Protein AF-A0A178IHH2-F1 (afdb_monomer)

Nearest PDB structures (foldseek):
  4roc-assembly1_A  TM=3.356E-01  e=4.004E+00  Homo sapiens

Foldseek 3Di:
DDDDDDDDDDDDDDDDDDPPDDPCPPDPVVPDDDDVVVVVVVVVVVLVVLLQCQLVPDPDPLSSVLSVLLVCCVPPCVVVVVDDLCNSCVVSVHDPVVSVVSNVVVCVSSVVDD

Sequence (114 aa):
MKTTSKNTTKENAQPVAKNKNAGHETDAFFAEPVDPVREGREQGLEVIRHLLIWMADAPTLEKRGLRATLALHCIRPDLIHGATLEQIGDHAGYTRQSIHKLARDFRDSMGLVQ

Solvent-accessible surface area (backbone atoms only — not comparable to full-atom values): 7304 Å² total; per-residue (Å²): 136,84,90,82,89,89,82,89,81,82,88,79,90,85,78,85,76,85,76,89,80,75,84,77,80,77,54,79,88,75,49,78,79,76,57,66,69,58,52,52,48,52,54,50,50,53,51,53,49,53,51,52,50,62,25,59,73,37,96,43,71,68,50,21,49,50,42,48,55,51,51,39,44,74,76,46,28,72,83,60,78,58,57,46,68,57,62,54,16,58,76,72,75,38,52,64,69,57,39,54,48,51,53,47,55,50,29,61,76,69,67,64,75,127

Mean predicted aligned error: 13.91 Å

Structure (mmCIF, N/CA/C/O backbone):
data_AF-A0A178IHH2-F1
#
_entry.id   AF-A0A178IHH2-F1
#
loop_
_atom_site.group_PDB
_atom_site.id
_atom_site.type_symbol
_atom_site.label_atom_id
_atom_site.label_alt_id
_atom_site.label_comp_id
_atom_site.label_asym_id
_atom_site.label_entity_id
_atom_site.label_seq_id
_atom_site.pdbx_PDB_ins_code
_atom_site.Cartn_x
_atom_site.Cartn_y
_atom_site.Cartn_z
_atom_site.occupancy
_atom_site.B_iso_or_equiv
_atom_site.auth_seq_id
_atom_site.auth_comp_id
_atom_site.auth_asym_id
_atom_site.auth_atom_id
_atom_site.pdbx_PDB_model_num
ATOM 1 N N . MET A 1 1 ? 73.138 7.193 -59.058 1.00 37.47 1 MET A N 1
ATOM 2 C CA . MET A 1 1 ? 74.031 8.338 -58.765 1.00 37.47 1 MET A CA 1
ATOM 3 C C . MET A 1 1 ? 73.203 9.617 -58.787 1.00 37.47 1 MET A C 1
ATOM 5 O O . MET A 1 1 ? 72.489 9.801 -59.760 1.00 37.47 1 MET A O 1
ATOM 9 N N . LYS A 1 2 ? 73.370 10.460 -57.751 1.00 35.28 2 LYS A N 1
ATOM 10 C CA . LYS A 1 2 ? 72.873 11.846 -57.563 1.00 35.28 2 LYS A CA 1
ATOM 11 C C . LYS A 1 2 ? 71.384 11.994 -57.153 1.00 35.28 2 LYS A C 1
ATOM 13 O O . LYS A 1 2 ? 70.513 11.709 -57.957 1.00 35.28 2 LYS A O 1
ATOM 18 N N . THR A 1 3 ? 71.056 12.171 -55.855 1.00 33.56 3 THR A N 1
ATOM 19 C CA . THR A 1 3 ? 71.087 13.411 -55.000 1.00 33.56 3 THR A CA 1
ATOM 20 C C . THR A 1 3 ? 69.950 14.381 -55.364 1.00 33.56 3 THR A C 1
ATOM 22 O O . THR A 1 3 ? 69.769 14.615 -56.544 1.00 33.56 3 THR A O 1
ATOM 25 N N . THR A 1 4 ? 69.176 15.047 -54.499 1.00 34.09 4 THR A N 1
ATOM 26 C CA . THR A 1 4 ? 69.210 15.305 -53.051 1.00 34.09 4 THR A CA 1
ATOM 27 C C . THR A 1 4 ? 67.859 15.913 -52.630 1.00 34.09 4 THR A C 1
ATOM 29 O O . THR A 1 4 ? 67.166 16.543 -53.420 1.00 34.09 4 THR A O 1
ATOM 32 N N . SER A 1 5 ? 67.532 15.697 -51.360 1.00 41.41 5 SER A N 1
ATOM 33 C CA . SER A 1 5 ? 66.410 16.203 -50.564 1.00 41.41 5 SER A CA 1
ATOM 34 C C . SER A 1 5 ? 66.351 17.739 -50.405 1.00 41.41 5 SER A C 1
ATOM 36 O O . SER A 1 5 ? 67.407 18.370 -50.366 1.00 41.41 5 SER A O 1
ATOM 38 N N . LYS A 1 6 ? 65.135 18.283 -50.181 1.00 42.06 6 LYS A N 1
ATOM 39 C CA . LYS A 1 6 ? 64.737 19.364 -49.229 1.00 42.06 6 LYS A CA 1
ATOM 40 C C . LYS A 1 6 ? 63.776 20.414 -49.815 1.00 42.06 6 LYS A C 1
ATOM 42 O O . LYS A 1 6 ? 64.126 21.133 -50.740 1.00 42.06 6 LYS A O 1
ATOM 47 N N . ASN A 1 7 ? 62.620 20.564 -49.164 1.00 33.25 7 ASN A N 1
ATOM 48 C CA . ASN A 1 7 ? 62.035 21.858 -48.769 1.00 33.25 7 ASN A CA 1
ATOM 49 C C . ASN A 1 7 ? 60.871 21.574 -47.796 1.00 33.25 7 ASN A C 1
ATOM 51 O O . ASN A 1 7 ? 59.843 21.053 -48.204 1.00 33.25 7 ASN A O 1
ATOM 55 N N . THR A 1 8 ? 61.089 21.574 -46.476 1.00 36.41 8 THR A N 1
ATOM 56 C CA . THR A 1 8 ? 60.841 2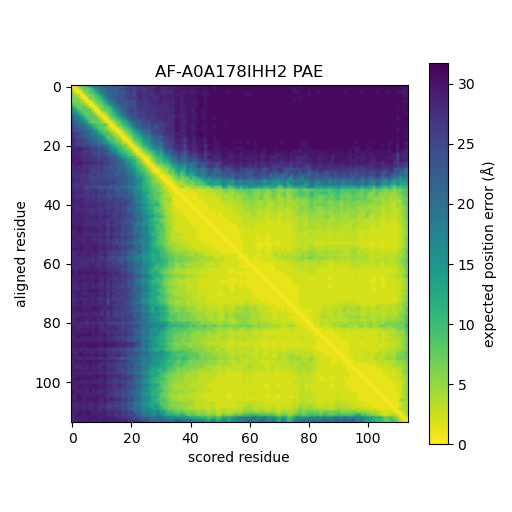2.693 -45.536 1.00 36.41 8 THR A CA 1
ATOM 57 C C . THR A 1 8 ? 59.504 23.412 -45.728 1.00 36.41 8 THR A C 1
ATOM 59 O O . THR A 1 8 ? 59.456 24.460 -46.368 1.00 36.41 8 THR A O 1
ATOM 62 N N . THR A 1 9 ? 58.456 22.915 -45.067 1.00 35.28 9 THR A N 1
ATOM 63 C CA . THR A 1 9 ? 57.281 23.725 -44.721 1.00 35.28 9 THR A CA 1
ATOM 64 C C . THR A 1 9 ? 57.453 24.208 -43.288 1.00 35.28 9 THR A C 1
ATOM 66 O O . THR A 1 9 ? 57.500 23.413 -42.352 1.00 35.28 9 THR A O 1
ATOM 69 N N . LYS A 1 10 ? 57.626 25.523 -43.149 1.00 38.03 10 LYS A N 1
ATOM 70 C CA . LYS A 1 10 ? 57.678 26.226 -41.871 1.00 38.03 10 LYS A CA 1
ATOM 71 C C . LYS A 1 10 ? 56.273 26.310 -41.283 1.00 38.03 10 LYS A C 1
ATOM 73 O O . LYS A 1 10 ? 55.363 26.852 -41.902 1.00 38.03 10 LYS A O 1
ATOM 78 N N . GLU A 1 11 ? 56.158 25.785 -40.078 1.00 41.12 11 GLU A N 1
ATOM 79 C CA . GLU A 1 11 ? 55.142 26.094 -39.083 1.00 41.12 11 GLU A CA 1
ATOM 80 C C . GLU A 1 11 ? 55.205 27.588 -38.724 1.00 41.12 11 GLU A C 1
ATOM 82 O O . GLU A 1 11 ? 56.278 28.102 -38.402 1.00 41.12 11 GLU A O 1
ATOM 87 N N . ASN A 1 12 ? 54.072 28.294 -38.792 1.00 38.41 12 ASN A N 1
ATOM 88 C CA . ASN A 1 12 ? 53.850 29.481 -37.969 1.00 38.41 12 ASN A CA 1
ATOM 89 C C . ASN A 1 12 ? 52.344 29.702 -37.739 1.00 38.41 12 ASN A C 1
ATOM 91 O O . ASN A 1 12 ? 51.584 29.929 -38.681 1.00 38.41 12 ASN A O 1
ATOM 95 N N . ALA A 1 13 ? 51.934 29.600 -36.475 1.00 39.16 13 ALA A N 1
ATOM 96 C CA . ALA A 1 13 ? 50.602 29.912 -35.955 1.00 39.16 13 ALA A CA 1
ATOM 97 C C . ALA A 1 13 ? 50.418 31.446 -35.867 1.00 39.16 13 ALA A C 1
ATOM 99 O O . ALA A 1 13 ? 51.393 32.163 -35.668 1.00 39.16 13 ALA A O 1
ATOM 100 N N . GLN A 1 14 ? 49.243 32.044 -36.086 1.00 46.59 14 GLN A N 1
ATOM 101 C CA . GLN A 1 14 ? 48.067 32.190 -35.197 1.00 46.59 14 GLN A CA 1
ATOM 102 C C . GLN A 1 14 ? 47.111 33.226 -35.865 1.00 46.59 14 GLN A C 1
ATOM 104 O O . GLN A 1 14 ? 47.543 33.911 -36.791 1.00 46.59 14 GLN A O 1
ATOM 109 N N . PRO A 1 15 ? 45.915 33.551 -35.330 1.00 43.59 15 PRO A N 1
ATOM 110 C CA . PRO A 1 15 ? 44.865 32.722 -34.743 1.00 43.59 15 PRO A CA 1
ATOM 111 C C . PRO A 1 15 ? 43.515 33.017 -35.443 1.00 43.59 15 PRO A C 1
ATOM 113 O O . PRO A 1 15 ? 43.093 34.169 -35.544 1.00 43.59 15 PRO A O 1
ATOM 116 N N . VAL A 1 16 ? 42.775 32.000 -35.891 1.00 45.72 16 VAL A N 1
ATOM 117 C CA . VAL A 1 16 ? 41.383 32.233 -36.311 1.00 45.72 16 VAL A CA 1
ATOM 118 C C . VAL A 1 16 ? 40.534 32.360 -35.051 1.00 45.72 16 VAL A C 1
ATOM 120 O O . VAL A 1 16 ? 40.569 31.505 -34.167 1.00 45.72 16 VAL A O 1
ATOM 123 N N . ALA A 1 17 ? 39.856 33.500 -34.950 1.00 44.22 17 ALA A N 1
ATOM 124 C CA . ALA A 1 17 ? 39.087 33.959 -33.809 1.00 44.22 17 ALA A CA 1
ATOM 125 C C . ALA A 1 17 ? 38.263 32.845 -33.140 1.00 44.22 17 ALA A C 1
ATOM 127 O O . ALA A 1 17 ? 37.506 32.130 -33.794 1.00 44.22 17 ALA A O 1
ATOM 128 N N . LYS A 1 18 ? 38.360 32.759 -31.805 1.00 47.25 18 LYS A N 1
ATOM 129 C CA . LYS A 1 18 ? 37.380 32.058 -30.966 1.00 47.25 18 LYS A CA 1
ATOM 130 C C . LYS A 1 18 ? 36.018 32.715 -31.181 1.00 47.25 18 LYS A C 1
ATOM 132 O O . LYS A 1 18 ? 35.685 33.681 -30.494 1.00 47.25 18 LYS A O 1
ATOM 137 N N . ASN A 1 19 ? 35.234 32.185 -32.114 1.00 43.12 19 ASN A N 1
ATOM 138 C CA . ASN A 1 19 ? 33.813 32.468 -32.155 1.00 43.12 19 ASN A CA 1
ATOM 139 C C . ASN A 1 19 ? 33.174 31.730 -30.975 1.00 43.12 19 ASN A C 1
ATOM 141 O O . ASN A 1 19 ? 32.942 30.522 -31.008 1.00 43.12 19 ASN A O 1
ATOM 145 N N . LYS A 1 20 ? 32.994 32.462 -29.875 1.00 51.78 20 LYS A N 1
ATOM 146 C CA . LYS A 1 20 ? 32.154 32.054 -28.754 1.00 51.78 20 LYS A CA 1
ATOM 147 C C . LYS A 1 20 ? 30.729 32.065 -29.293 1.00 51.78 20 LYS A C 1
ATOM 149 O O . LYS A 1 20 ? 30.183 33.153 -29.411 1.00 51.78 20 LYS A O 1
ATOM 154 N N . ASN A 1 21 ? 30.225 30.908 -29.722 1.00 52.09 21 ASN A N 1
ATOM 155 C CA . ASN A 1 21 ? 28.810 30.522 -29.832 1.00 52.09 21 ASN A CA 1
ATOM 156 C C . ASN A 1 21 ? 28.677 29.385 -30.854 1.00 52.09 21 ASN A C 1
ATOM 158 O O . ASN A 1 21 ? 28.381 29.603 -32.024 1.00 52.09 21 ASN A O 1
ATOM 162 N N . ALA A 1 22 ? 28.887 28.158 -30.395 1.00 46.88 22 ALA A N 1
ATOM 163 C CA . ALA A 1 22 ? 28.306 26.979 -31.017 1.00 46.88 22 ALA A CA 1
ATOM 164 C C . ALA A 1 22 ? 27.940 26.052 -29.861 1.00 46.88 22 ALA A C 1
ATOM 166 O O . ALA A 1 22 ? 28.795 25.360 -29.311 1.00 46.88 22 ALA A O 1
ATOM 167 N N . GLY A 1 23 ? 26.693 26.168 -29.402 1.00 49.34 23 GLY A N 1
ATOM 168 C CA . GLY A 1 23 ? 26.127 25.253 -28.425 1.00 49.34 23 GLY A CA 1
ATOM 169 C C . GLY A 1 23 ? 26.192 23.847 -28.999 1.00 49.34 23 GLY A C 1
ATOM 170 O O . GLY A 1 23 ? 25.479 23.531 -29.946 1.00 49.34 23 GLY A O 1
ATOM 171 N N . HIS A 1 24 ? 27.076 23.019 -28.454 1.00 49.38 24 HIS A N 1
ATOM 172 C CA . HIS A 1 24 ? 27.090 21.593 -28.735 1.00 49.38 24 HIS A CA 1
ATOM 173 C C . HIS A 1 24 ? 26.037 20.940 -27.827 1.00 49.38 24 HIS A C 1
ATOM 175 O O . HIS A 1 24 ? 26.356 20.200 -26.906 1.00 49.38 24 HIS A O 1
ATOM 181 N N . GLU A 1 25 ? 24.761 21.263 -28.068 1.00 60.00 25 GLU A N 1
ATOM 182 C CA . GLU A 1 25 ? 23.608 20.476 -27.590 1.00 60.00 25 GLU A CA 1
ATOM 183 C C . GLU A 1 25 ? 23.423 19.194 -28.428 1.00 60.00 25 GLU A C 1
ATOM 185 O O . GLU A 1 25 ? 22.403 18.515 -28.376 1.00 60.00 25 GLU A O 1
ATOM 190 N N . THR A 1 26 ? 24.424 18.836 -29.226 1.00 60.69 26 THR A N 1
ATOM 191 C CA . THR A 1 26 ? 24.508 17.579 -29.954 1.00 60.69 26 THR A CA 1
ATOM 192 C C . THR A 1 26 ? 25.299 16.583 -29.122 1.00 60.69 26 THR A C 1
ATOM 194 O O . THR A 1 26 ? 26.517 16.526 -29.243 1.00 60.69 26 THR A O 1
ATOM 197 N N . ASP A 1 27 ? 24.616 15.830 -28.261 1.00 57.97 27 ASP A N 1
ATOM 198 C CA . ASP A 1 27 ? 24.987 14.415 -28.066 1.00 57.97 27 ASP A CA 1
ATOM 199 C C . ASP A 1 27 ? 23.954 13.563 -27.319 1.00 57.97 27 ASP A C 1
ATOM 201 O O . ASP A 1 27 ? 24.123 12.355 -27.205 1.00 57.97 27 ASP A O 1
ATOM 205 N N . ALA A 1 28 ? 22.833 14.131 -26.861 1.00 62.56 28 ALA A N 1
ATOM 206 C CA . ALA A 1 28 ? 21.773 13.310 -26.267 1.00 62.56 28 ALA A CA 1
ATOM 207 C C . ALA A 1 28 ? 21.080 12.394 -27.301 1.00 62.56 28 ALA A C 1
ATOM 209 O O . ALA A 1 28 ? 20.558 11.345 -26.940 1.00 62.56 28 ALA A O 1
ATOM 210 N N . PHE A 1 29 ? 21.089 12.770 -28.587 1.00 64.44 29 PHE A N 1
ATOM 211 C CA . PHE A 1 29 ? 20.432 12.013 -29.661 1.00 64.44 29 PHE A CA 1
ATOM 212 C C . PHE A 1 29 ? 21.225 10.775 -30.121 1.00 64.44 29 PHE A C 1
ATOM 214 O O . PHE A 1 29 ? 20.623 9.799 -30.556 1.00 64.44 29 PHE A O 1
ATOM 221 N N . PHE A 1 30 ? 22.559 10.802 -30.014 1.00 74.62 30 PHE A N 1
ATOM 222 C CA . PHE A 1 30 ? 23.447 9.674 -30.339 1.00 74.62 30 PHE A CA 1
ATOM 223 C C . PHE A 1 30 ? 23.961 8.952 -29.088 1.00 74.62 30 PHE A C 1
ATOM 225 O O . PHE A 1 30 ? 24.898 8.158 -29.175 1.00 74.62 30 PHE A O 1
ATOM 232 N N . ALA A 1 31 ? 23.357 9.221 -27.927 1.00 74.88 31 ALA A N 1
ATOM 233 C CA . ALA A 1 31 ? 23.675 8.509 -26.703 1.00 74.88 31 ALA A CA 1
ATOM 234 C C . ALA A 1 31 ? 23.439 7.005 -26.898 1.00 74.88 31 ALA A C 1
ATOM 236 O O . ALA A 1 31 ? 22.450 6.585 -27.504 1.00 74.88 31 ALA A O 1
ATOM 237 N N . GLU A 1 32 ? 24.368 6.201 -26.384 1.00 77.44 32 GLU A N 1
ATOM 238 C CA . GLU A 1 32 ? 24.260 4.745 -26.385 1.00 77.44 32 GLU A CA 1
ATOM 239 C C . GLU A 1 32 ? 22.899 4.337 -25.791 1.00 77.44 32 GLU A C 1
ATOM 241 O O . GLU A 1 32 ? 22.552 4.821 -24.704 1.00 77.44 32 GLU A O 1
ATOM 246 N N . PRO A 1 33 ? 22.099 3.501 -26.484 1.00 77.06 33 PRO A N 1
ATOM 247 C CA . PRO A 1 33 ? 20.789 3.110 -25.989 1.00 77.06 33 PRO A CA 1
ATOM 248 C C . PRO A 1 33 ? 20.921 2.497 -24.595 1.00 77.06 33 PRO A C 1
ATOM 250 O O . PRO A 1 33 ? 21.756 1.623 -24.350 1.00 77.06 33 PRO A O 1
ATOM 253 N N . VAL A 1 34 ? 20.093 2.980 -23.669 1.00 78.75 34 VAL A N 1
ATOM 254 C CA . VAL A 1 34 ? 20.041 2.449 -22.308 1.00 78.75 34 VAL A CA 1
ATOM 255 C C . VAL A 1 34 ? 19.682 0.967 -22.388 1.00 78.75 34 VAL A C 1
ATOM 257 O O . VAL A 1 34 ? 18.743 0.592 -23.087 1.00 78.75 34 VAL A O 1
ATOM 260 N N . ASP A 1 35 ? 20.438 0.121 -21.683 1.00 87.56 35 ASP A N 1
ATOM 261 C CA . ASP A 1 35 ? 20.109 -1.298 -21.556 1.00 87.56 35 ASP A CA 1
ATOM 262 C C . ASP A 1 35 ? 18.708 -1.436 -20.926 1.00 87.56 35 ASP A C 1
ATOM 264 O O . ASP A 1 35 ? 18.543 -1.100 -19.745 1.00 87.56 35 ASP A O 1
ATOM 268 N N . PRO A 1 36 ? 17.707 -1.949 -21.668 1.00 89.56 36 PRO A N 1
ATOM 269 C CA . PRO A 1 36 ? 16.330 -2.028 -21.187 1.00 89.56 36 PRO A CA 1
ATOM 270 C C . PRO A 1 36 ? 16.195 -2.947 -19.967 1.00 89.56 36 PRO A C 1
ATOM 272 O O . PRO A 1 36 ? 15.298 -2.767 -19.145 1.00 89.56 36 PRO A O 1
ATOM 275 N N . VAL A 1 37 ? 17.091 -3.928 -19.806 1.00 91.38 37 VAL A N 1
ATOM 276 C CA . VAL A 1 37 ? 17.091 -4.810 -18.633 1.00 91.38 37 VAL A CA 1
ATOM 277 C C . VAL A 1 37 ? 17.566 -4.053 -17.400 1.00 91.38 37 VAL A C 1
ATOM 279 O O . VAL A 1 37 ? 16.999 -4.222 -16.317 1.00 91.38 37 VAL A O 1
ATOM 282 N N . ARG A 1 38 ? 18.601 -3.222 -17.545 1.00 91.38 38 ARG A N 1
ATOM 283 C CA . ARG A 1 38 ? 19.099 -2.375 -16.459 1.00 91.38 38 ARG A CA 1
ATOM 284 C C . ARG A 1 38 ? 18.048 -1.351 -16.046 1.00 91.38 38 ARG A C 1
ATOM 286 O O . ARG A 1 38 ? 17.743 -1.266 -14.860 1.00 91.38 38 ARG A O 1
ATOM 293 N N . GLU A 1 39 ? 17.443 -0.665 -17.011 1.00 90.88 39 GLU A N 1
ATOM 294 C CA . GLU A 1 39 ? 16.371 0.300 -16.754 1.00 90.88 39 GLU A CA 1
ATOM 295 C C . GLU A 1 39 ? 15.176 -0.356 -16.048 1.00 90.88 39 GLU A C 1
ATOM 297 O O . GLU A 1 39 ? 14.716 0.130 -15.016 1.00 90.88 39 GLU A O 1
ATOM 302 N N . GLY A 1 40 ? 14.724 -1.519 -16.530 1.00 92.19 40 GLY A N 1
ATOM 303 C CA . GLY A 1 40 ? 13.625 -2.249 -15.897 1.00 92.19 40 GLY A CA 1
ATOM 304 C C . GLY A 1 40 ? 13.936 -2.6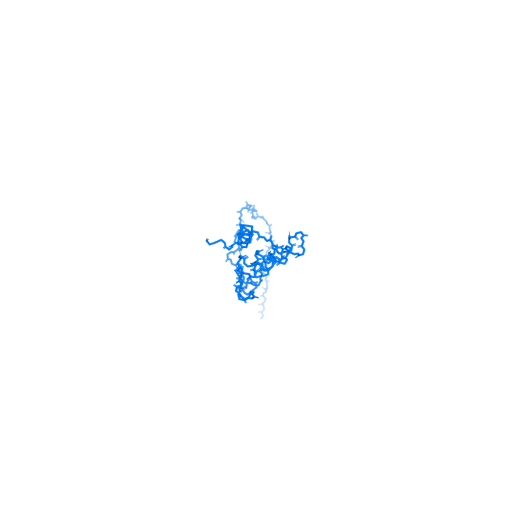74 -14.456 1.00 92.19 40 GLY A C 1
ATOM 305 O O . GLY A 1 40 ? 13.056 -2.643 -13.594 1.00 92.19 40 GLY A O 1
ATOM 306 N N . ARG A 1 41 ? 15.191 -3.035 -14.154 1.00 93.81 41 ARG A N 1
ATOM 307 C CA . ARG A 1 41 ? 15.625 -3.345 -12.779 1.00 93.81 41 ARG A CA 1
ATOM 308 C C . ARG A 1 41 ? 15.620 -2.111 -11.889 1.00 93.81 41 ARG A C 1
ATOM 310 O O . ARG A 1 41 ? 15.157 -2.204 -10.758 1.00 93.81 41 ARG A O 1
ATOM 317 N N . GLU A 1 42 ? 16.126 -0.987 -12.380 1.00 94.06 42 GLU A N 1
ATOM 318 C CA . GLU A 1 42 ? 16.152 0.275 -11.637 1.00 94.06 42 GLU A CA 1
ATOM 319 C C . GLU A 1 42 ? 14.730 0.750 -11.323 1.00 94.06 42 GLU A C 1
ATOM 321 O O . GLU A 1 42 ? 14.414 1.019 -10.165 1.00 94.06 42 GLU A O 1
ATOM 326 N N . GLN A 1 43 ? 13.836 0.724 -12.312 1.00 91.81 43 GLN A N 1
ATOM 327 C CA . GLN A 1 43 ? 12.418 1.029 -12.117 1.00 91.81 43 GLN A CA 1
ATOM 328 C C . GLN A 1 43 ? 11.763 0.075 -11.109 1.00 91.81 43 GLN A C 1
ATOM 330 O O . GLN A 1 43 ? 11.063 0.514 -10.196 1.00 91.81 43 GLN A O 1
ATOM 335 N N . GLY A 1 44 ? 12.023 -1.232 -11.222 1.00 93.25 44 GLY A N 1
ATOM 336 C CA . GLY A 1 44 ? 11.510 -2.223 -10.277 1.00 93.25 44 GLY A CA 1
ATOM 337 C C . GLY A 1 44 ? 11.992 -1.986 -8.842 1.00 93.25 44 GLY A C 1
ATOM 338 O O . GLY A 1 44 ? 11.203 -2.080 -7.900 1.00 93.25 44 GLY A O 1
ATOM 339 N N . LEU A 1 45 ? 13.268 -1.636 -8.663 1.00 95.56 45 LEU A N 1
ATOM 340 C CA . LEU A 1 45 ? 13.834 -1.302 -7.356 1.00 95.56 45 LEU A CA 1
ATOM 341 C C . LEU A 1 45 ? 13.211 -0.035 -6.770 1.00 95.56 45 LEU A C 1
ATOM 343 O O . LEU A 1 45 ? 12.908 -0.020 -5.578 1.00 95.56 45 LEU A O 1
ATOM 347 N N . GLU A 1 46 ? 12.971 0.993 -7.583 1.00 94.00 46 GLU A N 1
ATOM 348 C CA . GLU A 1 46 ? 12.313 2.222 -7.132 1.00 94.00 46 GLU A CA 1
ATOM 349 C C . GLU A 1 46 ? 10.869 1.970 -6.674 1.00 94.00 46 GLU A C 1
ATOM 351 O O . GLU A 1 46 ? 10.463 2.473 -5.624 1.00 94.00 46 GLU A O 1
ATOM 356 N N . VAL A 1 47 ? 10.117 1.112 -7.374 1.00 92.38 47 VAL A N 1
ATOM 357 C CA . VAL A 1 47 ? 8.768 0.698 -6.945 1.00 92.38 47 VAL A CA 1
ATOM 358 C C . VAL A 1 47 ? 8.818 -0.057 -5.616 1.00 92.38 47 VAL A C 1
ATOM 360 O O . VAL A 1 47 ? 8.067 0.261 -4.692 1.00 92.38 47 VAL A O 1
ATOM 363 N N . ILE A 1 48 ? 9.726 -1.030 -5.478 1.00 94.50 48 ILE A N 1
ATOM 364 C CA . ILE A 1 48 ? 9.892 -1.790 -4.229 1.00 94.50 48 ILE A CA 1
ATOM 365 C C . ILE A 1 48 ? 10.287 -0.852 -3.083 1.00 94.50 48 ILE A C 1
ATOM 367 O O . ILE A 1 48 ? 9.758 -0.965 -1.977 1.00 94.50 48 ILE A O 1
ATOM 371 N N . ARG A 1 49 ? 11.186 0.101 -3.335 1.00 95.69 49 ARG A N 1
ATOM 372 C CA . ARG A 1 49 ? 11.621 1.089 -2.349 1.00 95.69 49 ARG A CA 1
ATOM 373 C C . ARG A 1 49 ? 10.459 1.958 -1.877 1.00 95.69 49 ARG A C 1
ATOM 375 O O . ARG A 1 49 ? 10.266 2.081 -0.668 1.00 95.69 49 ARG A O 1
ATOM 382 N N . HIS A 1 50 ? 9.674 2.514 -2.798 1.00 94.75 50 HIS A N 1
ATOM 383 C CA . HIS A 1 50 ? 8.485 3.300 -2.460 1.00 94.75 50 HIS A CA 1
ATOM 384 C C . HIS A 1 50 ? 7.482 2.486 -1.641 1.00 94.75 50 HIS A C 1
ATOM 386 O O . HIS A 1 50 ? 6.986 2.966 -0.620 1.00 94.75 50 HIS A O 1
ATOM 392 N N . LEU A 1 51 ? 7.241 1.234 -2.038 1.00 94.94 51 LEU A N 1
ATOM 393 C CA . LEU A 1 51 ? 6.363 0.316 -1.321 1.00 94.94 51 LEU A CA 1
ATOM 394 C C . LEU A 1 51 ? 6.833 0.084 0.122 1.00 94.94 51 LEU A C 1
ATOM 396 O O . LEU A 1 51 ? 6.046 0.221 1.061 1.00 94.94 51 LEU A O 1
ATOM 400 N N . LEU A 1 52 ? 8.118 -0.224 0.315 1.00 95.38 52 LEU A N 1
ATOM 401 C CA . LEU A 1 52 ? 8.705 -0.449 1.638 1.00 95.38 52 LEU A CA 1
ATOM 402 C C . LEU A 1 52 ? 8.630 0.802 2.520 1.00 95.38 52 LEU A C 1
ATOM 404 O O . LEU A 1 52 ? 8.263 0.695 3.690 1.00 95.38 52 LEU A O 1
ATOM 408 N N . ILE A 1 53 ? 8.930 1.978 1.962 1.00 96.06 53 ILE A N 1
ATOM 409 C CA . ILE A 1 53 ? 8.837 3.255 2.682 1.00 96.06 53 ILE A CA 1
ATOM 410 C C . ILE A 1 53 ? 7.395 3.506 3.127 1.00 96.06 53 ILE A C 1
ATOM 412 O O . ILE A 1 53 ? 7.156 3.769 4.305 1.00 96.06 53 ILE A O 1
ATOM 416 N N . TRP A 1 54 ? 6.425 3.360 2.222 1.00 95.56 54 TRP A N 1
ATOM 417 C CA . TRP A 1 54 ? 5.017 3.597 2.533 1.00 95.56 54 TRP A CA 1
ATOM 418 C C . TRP A 1 54 ? 4.502 2.663 3.638 1.00 95.56 54 TRP A C 1
ATOM 420 O O . TRP A 1 54 ? 3.803 3.106 4.553 1.00 95.56 54 TRP A O 1
ATOM 430 N N . MET A 1 55 ? 4.885 1.383 3.609 1.00 95.38 55 MET A N 1
ATOM 431 C CA . MET A 1 55 ? 4.527 0.431 4.666 1.00 95.38 55 MET A CA 1
ATOM 432 C C . MET A 1 55 ? 5.178 0.779 6.010 1.00 95.38 55 MET A C 1
ATOM 434 O O . MET A 1 55 ? 4.529 0.650 7.049 1.00 95.38 55 MET A O 1
ATOM 438 N N . ALA A 1 56 ? 6.438 1.222 6.002 1.00 95.50 56 ALA A N 1
ATOM 439 C CA . ALA A 1 56 ? 7.210 1.513 7.210 1.00 95.50 56 ALA A CA 1
ATOM 440 C C . ALA A 1 56 ? 6.813 2.828 7.901 1.00 95.50 56 ALA A C 1
ATOM 442 O O . ALA A 1 56 ? 6.949 2.935 9.118 1.00 95.50 56 ALA A O 1
ATOM 443 N N . ASP A 1 57 ? 6.272 3.790 7.154 1.00 95.25 57 ASP A N 1
ATOM 444 C CA . ASP A 1 57 ? 5.905 5.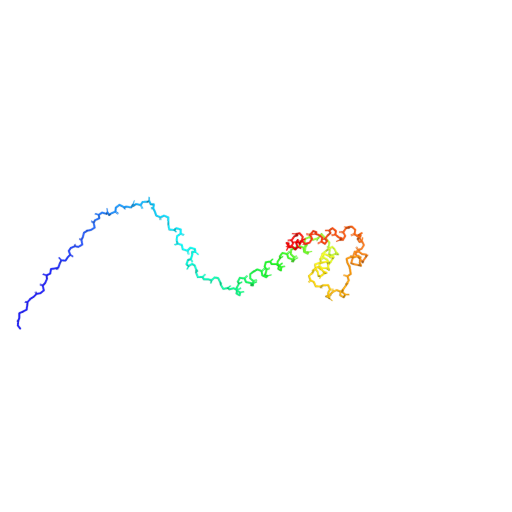138 7.613 1.00 95.25 57 ASP A CA 1
ATOM 445 C C . ASP A 1 57 ? 4.704 5.183 8.598 1.00 95.25 57 ASP A C 1
ATOM 447 O O . ASP A 1 57 ? 4.237 6.238 9.022 1.00 95.25 57 ASP A O 1
ATOM 451 N N . ALA A 1 58 ? 4.185 4.033 9.036 1.00 94.31 58 ALA A N 1
ATOM 452 C CA . ALA A 1 58 ? 3.156 3.986 10.071 1.00 94.31 58 ALA A CA 1
ATOM 453 C C . ALA A 1 58 ? 3.745 3.973 11.505 1.00 94.31 58 ALA A C 1
ATOM 455 O O . ALA A 1 58 ? 4.748 3.299 11.765 1.00 94.31 58 ALA A O 1
ATOM 456 N N . PRO A 1 59 ? 3.092 4.644 12.481 1.00 93.06 59 PRO A N 1
ATOM 457 C CA . PRO A 1 59 ? 3.681 4.894 13.801 1.00 93.06 59 PRO A CA 1
ATOM 458 C C . PRO A 1 59 ? 3.746 3.660 14.713 1.00 93.06 59 PRO A C 1
ATOM 460 O O . PRO A 1 59 ? 4.560 3.629 15.630 1.00 93.06 59 PRO A O 1
ATOM 463 N N . THR A 1 60 ? 2.914 2.640 14.482 1.00 95.38 60 THR A N 1
ATOM 464 C CA . THR A 1 60 ? 2.900 1.407 15.289 1.00 95.38 60 THR A CA 1
ATOM 465 C C . THR A 1 60 ? 3.090 0.178 14.412 1.00 95.38 60 THR A C 1
ATOM 467 O O . THR A 1 60 ? 2.841 0.223 13.204 1.00 95.38 60 THR A O 1
ATOM 470 N N . LEU A 1 61 ? 3.533 -0.929 15.011 1.00 95.12 61 LEU A N 1
ATOM 471 C CA . LEU A 1 61 ? 3.766 -2.175 14.282 1.00 95.12 61 LEU A CA 1
ATOM 472 C C . LEU A 1 61 ? 2.472 -2.719 13.669 1.00 95.12 61 LEU A C 1
ATOM 474 O O . LEU A 1 61 ? 2.477 -3.155 12.523 1.00 95.12 61 LEU A O 1
ATOM 478 N N . GLU A 1 62 ? 1.360 -2.611 14.389 1.00 93.81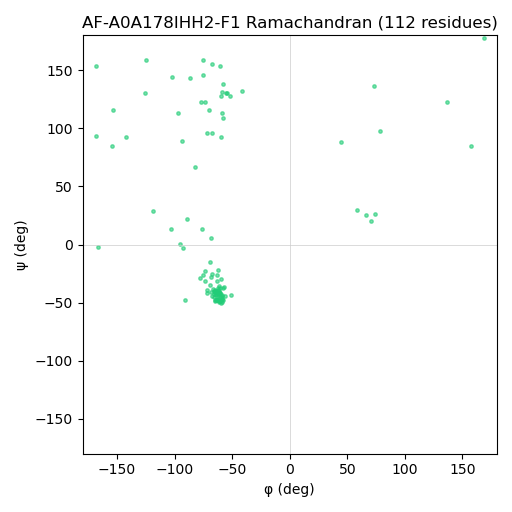 62 GLU A N 1
ATOM 479 C CA . GLU A 1 62 ? 0.032 -3.020 13.934 1.00 93.81 62 GLU A CA 1
ATOM 480 C C . GLU A 1 62 ? -0.381 -2.224 12.695 1.00 93.81 62 GLU A C 1
ATOM 482 O O . GLU A 1 62 ? -0.862 -2.792 11.718 1.00 93.81 62 GLU A O 1
ATOM 487 N N . LYS A 1 63 ? -0.129 -0.907 12.686 1.00 94.56 63 LYS A N 1
ATOM 488 C CA . LYS A 1 63 ? -0.427 -0.060 11.524 1.00 94.56 63 LYS A CA 1
ATOM 489 C C . LYS A 1 63 ? 0.490 -0.353 10.337 1.00 94.56 63 LYS A C 1
ATOM 491 O O . LYS A 1 63 ? 0.027 -0.285 9.201 1.00 94.56 63 LYS A O 1
ATOM 496 N N . ARG A 1 64 ? 1.760 -0.702 10.575 1.00 96.62 64 ARG A N 1
ATOM 497 C CA . ARG A 1 64 ? 2.670 -1.174 9.515 1.00 96.62 64 ARG A CA 1
ATOM 498 C C . ARG A 1 64 ? 2.182 -2.498 8.924 1.00 96.62 64 ARG A C 1
ATOM 500 O O . ARG A 1 64 ? 2.135 -2.634 7.706 1.00 96.62 64 ARG A 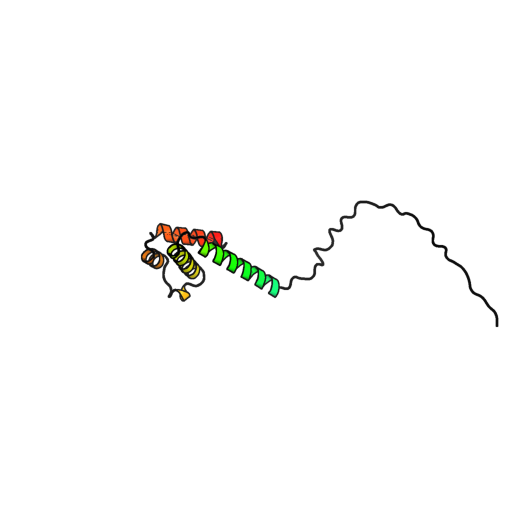O 1
ATOM 507 N N . GLY A 1 65 ? 1.752 -3.432 9.775 1.00 95.19 65 GLY A N 1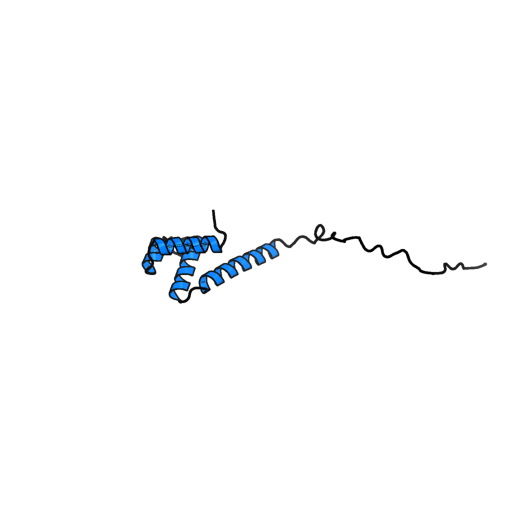
ATOM 508 C CA . GLY A 1 65 ? 1.131 -4.692 9.364 1.00 95.19 65 GLY A CA 1
ATOM 509 C C . GLY A 1 65 ? -0.126 -4.467 8.525 1.00 95.19 65 GLY A C 1
ATOM 510 O O . GLY A 1 65 ? -0.232 -5.015 7.434 1.00 95.19 65 GLY A O 1
ATOM 511 N N . LEU A 1 66 ? -1.018 -3.573 8.965 1.00 95.75 66 LEU A N 1
ATOM 512 C CA . LEU A 1 66 ? -2.209 -3.184 8.207 1.00 95.75 66 LEU A CA 1
ATOM 513 C C . LEU A 1 66 ? -1.858 -2.618 6.827 1.00 95.75 66 LEU A C 1
ATOM 515 O O . LEU A 1 66 ? -2.448 -3.031 5.830 1.00 95.75 66 LEU A O 1
ATOM 519 N N . ARG A 1 67 ? -0.888 -1.695 6.755 1.00 96.12 67 ARG A N 1
ATOM 520 C CA . ARG A 1 67 ? -0.400 -1.152 5.480 1.00 96.12 67 ARG A CA 1
ATOM 521 C C . ARG A 1 67 ? 0.140 -2.268 4.579 1.00 96.12 67 ARG A C 1
ATOM 523 O O . ARG A 1 67 ? -0.210 -2.307 3.404 1.00 96.12 67 ARG A O 1
ATOM 530 N N . ALA A 1 68 ? 0.911 -3.211 5.117 1.00 95.69 68 ALA A N 1
ATOM 531 C CA . ALA A 1 68 ? 1.427 -4.343 4.349 1.00 95.69 68 ALA A CA 1
ATOM 532 C C . ALA A 1 68 ? 0.317 -5.261 3.813 1.00 95.69 68 ALA A C 1
ATOM 534 O O . ALA A 1 68 ? 0.300 -5.578 2.625 1.00 95.69 68 ALA A O 1
ATOM 535 N N . THR A 1 69 ? -0.649 -5.641 4.652 1.00 95.56 69 THR A N 1
ATOM 536 C CA . THR A 1 69 ? -1.799 -6.458 4.236 1.00 95.56 69 THR A CA 1
ATOM 537 C C . THR A 1 69 ? -2.640 -5.748 3.176 1.00 95.56 69 THR A C 1
ATOM 539 O O . THR A 1 69 ? -3.059 -6.372 2.203 1.00 95.56 69 THR A O 1
ATOM 542 N N . LEU A 1 70 ? -2.849 -4.439 3.319 1.00 95.31 70 LEU A N 1
ATOM 543 C CA . LEU A 1 70 ? -3.598 -3.639 2.355 1.00 95.31 70 LEU A CA 1
ATOM 544 C C . LEU A 1 70 ? -2.859 -3.498 1.017 1.00 95.31 70 LEU A C 1
ATOM 546 O O . LEU A 1 70 ? -3.474 -3.636 -0.037 1.00 95.31 70 LEU A O 1
ATOM 550 N N . ALA A 1 71 ? -1.541 -3.298 1.036 1.00 94.38 71 ALA A N 1
ATOM 551 C CA . ALA A 1 71 ? -0.744 -3.280 -0.186 1.00 94.38 71 ALA A CA 1
ATOM 552 C C . ALA A 1 71 ? -0.797 -4.634 -0.916 1.00 94.38 71 ALA A C 1
ATOM 554 O O . ALA A 1 71 ? -0.977 -4.674 -2.133 1.00 94.38 71 ALA A O 1
ATOM 555 N N . LEU A 1 72 ? -0.717 -5.748 -0.176 1.00 93.75 72 LEU A N 1
ATOM 556 C CA . LEU A 1 72 ? -0.889 -7.092 -0.735 1.00 93.75 72 LEU A CA 1
ATOM 557 C C . LEU A 1 72 ? -2.281 -7.279 -1.345 1.00 93.75 72 LEU A C 1
ATOM 559 O O . LEU A 1 72 ? -2.375 -7.809 -2.447 1.00 93.75 72 LEU A O 1
ATOM 563 N N . HIS A 1 73 ? -3.339 -6.795 -0.689 1.00 94.12 73 HIS A N 1
ATOM 564 C CA . HIS A 1 73 ? -4.692 -6.804 -1.250 1.00 94.12 73 HIS A CA 1
ATOM 565 C C . HIS A 1 73 ? -4.755 -6.080 -2.604 1.00 94.12 73 HIS A C 1
ATOM 567 O O . HIS A 1 73 ? -5.353 -6.590 -3.548 1.00 94.12 73 HIS A O 1
ATOM 573 N N . CYS A 1 74 ? -4.116 -4.912 -2.719 1.00 90.94 74 CYS A N 1
ATOM 574 C CA . CYS A 1 74 ? -4.132 -4.116 -3.945 1.00 90.94 74 CYS A CA 1
ATOM 575 C C . CYS A 1 74 ? -3.269 -4.693 -5.079 1.00 90.94 74 CYS A C 1
ATOM 577 O O . CYS A 1 74 ? -3.603 -4.488 -6.243 1.00 90.94 74 CYS A O 1
ATOM 579 N N . ILE A 1 75 ? -2.167 -5.381 -4.763 1.00 90.50 75 ILE A N 1
ATOM 580 C CA . ILE A 1 75 ? -1.230 -5.922 -5.764 1.00 90.50 75 ILE A CA 1
ATOM 581 C C . ILE A 1 75 ? -1.607 -7.352 -6.162 1.00 90.50 75 ILE A C 1
ATOM 583 O O . ILE A 1 75 ? -1.613 -7.695 -7.344 1.00 90.50 75 ILE A O 1
ATOM 587 N N . ARG A 1 76 ? -1.875 -8.213 -5.174 1.00 91.06 76 ARG A N 1
ATOM 588 C CA . ARG A 1 76 ? -2.155 -9.636 -5.374 1.00 91.06 76 ARG A CA 1
ATOM 589 C C . ARG A 1 76 ? -3.018 -10.195 -4.231 1.00 91.06 76 ARG A C 1
ATOM 591 O O . ARG A 1 76 ? -2.476 -10.791 -3.294 1.00 91.06 76 ARG A O 1
ATOM 598 N N . PRO A 1 77 ? -4.355 -10.061 -4.312 1.00 91.62 77 PRO A N 1
ATOM 599 C CA . PRO A 1 77 ? -5.267 -10.477 -3.243 1.00 91.62 77 PRO A CA 1
ATOM 600 C C . PRO A 1 77 ? -5.214 -11.984 -2.948 1.00 91.62 77 PRO A C 1
ATOM 602 O O . PRO A 1 77 ? -5.519 -12.407 -1.834 1.00 91.62 77 PRO A O 1
ATOM 605 N N . ASP A 1 78 ? -4.755 -12.803 -3.896 1.00 91.94 78 ASP A N 1
ATOM 606 C CA . ASP A 1 78 ? -4.567 -14.244 -3.693 1.00 91.94 78 ASP A CA 1
ATOM 607 C C . ASP A 1 78 ? -3.574 -14.567 -2.563 1.00 91.94 78 ASP A C 1
ATOM 609 O O . ASP A 1 78 ? -3.725 -15.577 -1.879 1.00 91.94 78 ASP A O 1
ATOM 613 N N . LEU A 1 79 ? -2.588 -13.695 -2.305 1.00 89.75 79 LEU A N 1
ATOM 614 C CA . LEU A 1 79 ? -1.592 -13.894 -1.238 1.00 89.75 79 LEU A CA 1
ATOM 615 C C . LEU A 1 79 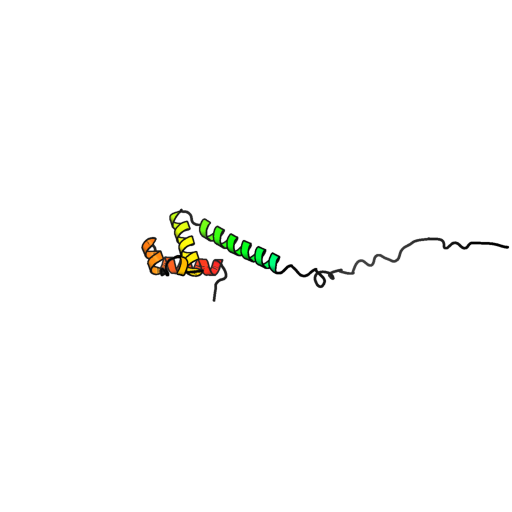? -2.180 -13.769 0.171 1.00 89.75 79 LEU A C 1
ATOM 617 O O . LEU A 1 79 ? -1.550 -14.172 1.146 1.00 89.75 79 LEU A O 1
ATOM 621 N N . ILE A 1 80 ? -3.382 -13.209 0.276 1.00 92.69 80 ILE A N 1
ATOM 622 C CA . ILE A 1 80 ? -4.129 -13.047 1.524 1.00 92.69 80 ILE A CA 1
ATOM 623 C C . ILE A 1 80 ? -5.456 -13.812 1.471 1.00 92.69 80 ILE A C 1
ATOM 625 O O . ILE A 1 80 ? -6.426 -13.421 2.114 1.00 92.69 80 ILE A O 1
ATOM 629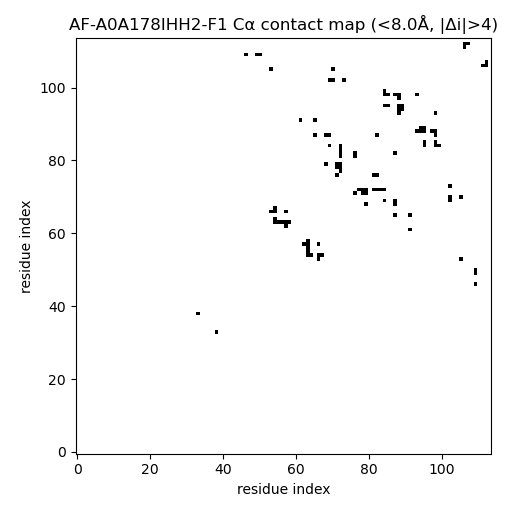 N N . HIS A 1 81 ? -5.504 -14.901 0.695 1.00 93.06 81 HIS A N 1
ATOM 630 C CA . HIS A 1 81 ? -6.682 -15.762 0.541 1.00 93.06 81 HIS A CA 1
ATOM 631 C C . HIS A 1 81 ? -7.929 -15.021 0.022 1.00 93.06 81 HIS A C 1
ATOM 633 O O . HIS A 1 81 ? -9.054 -15.381 0.362 1.00 93.06 81 HIS A O 1
ATOM 639 N N . GLY A 1 82 ? -7.745 -13.959 -0.770 1.00 89.81 82 GLY A N 1
ATOM 640 C CA . GLY A 1 82 ? -8.852 -13.165 -1.303 1.00 89.81 82 GLY A CA 1
ATOM 641 C C . GLY A 1 82 ? -9.586 -12.324 -0.255 1.00 89.81 82 GLY A C 1
ATOM 642 O O . GLY A 1 82 ? -10.726 -11.929 -0.495 1.00 89.81 82 GLY A O 1
ATOM 643 N N . ALA A 1 83 ? -8.963 -12.047 0.899 1.00 92.75 83 ALA A N 1
ATOM 644 C CA . ALA A 1 83 ? -9.567 -11.217 1.937 1.00 92.75 83 ALA A CA 1
ATOM 645 C C . ALA A 1 83 ? -9.997 -9.847 1.385 1.00 92.75 83 ALA A C 1
ATOM 647 O O . ALA A 1 83 ? -9.224 -9.148 0.723 1.00 92.75 83 ALA A O 1
ATOM 648 N N . THR A 1 84 ? -11.242 -9.471 1.670 1.00 94.00 84 THR A N 1
ATOM 649 C CA . THR A 1 84 ? -11.840 -8.185 1.277 1.00 94.00 84 THR A CA 1
ATOM 650 C C . THR A 1 84 ? -11.318 -7.036 2.144 1.00 94.00 84 THR A C 1
ATOM 652 O O . THR A 1 84 ? -10.865 -7.256 3.270 1.00 94.00 84 THR A O 1
ATOM 655 N N . LEU A 1 85 ? -11.416 -5.792 1.658 1.00 93.50 85 LEU A N 1
ATOM 656 C CA . LEU A 1 85 ? -11.045 -4.609 2.450 1.00 93.50 85 LEU A CA 1
ATOM 657 C C . LEU A 1 85 ? -11.839 -4.523 3.756 1.00 93.50 85 LEU A C 1
ATOM 659 O O . LEU A 1 85 ? -11.283 -4.148 4.783 1.00 93.50 85 LEU A O 1
ATOM 663 N N . GLU A 1 86 ? -13.118 -4.893 3.728 1.00 93.44 86 GLU A N 1
ATOM 664 C CA . GLU A 1 86 ? -13.973 -4.961 4.909 1.00 93.44 86 GLU A CA 1
ATOM 665 C C . GLU A 1 86 ? -13.420 -5.951 5.943 1.00 93.44 86 GLU A C 1
ATOM 667 O O . GLU A 1 86 ? -13.190 -5.566 7.083 1.00 93.44 86 GLU A O 1
ATOM 672 N N . GLN A 1 87 ? -13.094 -7.183 5.536 1.00 94.69 87 GLN A N 1
ATOM 673 C CA . GLN A 1 87 ? -12.533 -8.198 6.439 1.00 94.69 87 GLN A CA 1
ATOM 674 C C . GLN A 1 87 ? -11.179 -7.787 7.032 1.00 94.69 87 GLN A C 1
ATOM 676 O O . GLN A 1 87 ? -10.908 -8.081 8.198 1.00 94.69 87 GLN A O 1
ATOM 681 N N . ILE A 1 88 ? -10.335 -7.117 6.239 1.00 94.44 88 ILE A N 1
ATOM 682 C CA . ILE A 1 88 ? -9.046 -6.572 6.692 1.00 94.44 88 ILE A CA 1
ATOM 683 C C . ILE A 1 88 ? -9.277 -5.460 7.723 1.00 94.44 88 ILE A C 1
ATOM 685 O O . ILE A 1 88 ? -8.621 -5.436 8.765 1.00 94.44 88 ILE A O 1
ATOM 689 N N . GLY A 1 89 ? -10.217 -4.551 7.446 1.00 93.88 89 GLY A N 1
ATOM 690 C CA . GLY A 1 89 ? -10.602 -3.473 8.354 1.00 93.88 89 GLY A CA 1
ATOM 691 C C . GLY A 1 89 ? -11.140 -4.007 9.678 1.00 93.88 89 GLY A C 1
ATOM 692 O O . GLY A 1 89 ? -10.649 -3.606 10.732 1.00 93.88 89 GLY A O 1
ATOM 693 N N . ASP A 1 90 ? -12.061 -4.968 9.624 1.00 94.44 90 ASP A N 1
ATOM 694 C CA . ASP A 1 90 ? -12.678 -5.585 10.800 1.00 94.44 90 ASP A CA 1
ATOM 695 C C . ASP A 1 90 ? -11.635 -6.277 11.692 1.00 94.44 90 ASP A C 1
ATOM 697 O O . ASP A 1 90 ? -11.620 -6.057 12.903 1.00 94.44 90 ASP A O 1
ATOM 701 N N . HIS A 1 91 ? -10.696 -7.036 11.108 1.00 91.75 91 HIS A N 1
ATOM 702 C CA . HIS A 1 91 ? -9.606 -7.677 11.862 1.00 91.75 91 HIS A CA 1
ATOM 703 C C . HIS A 1 91 ? -8.665 -6.674 12.538 1.00 91.75 91 HIS A C 1
ATOM 705 O O . HIS A 1 91 ? -8.101 -6.968 13.591 1.00 91.75 91 HIS A O 1
ATOM 711 N N . ALA A 1 92 ? -8.482 -5.499 11.939 1.00 91.56 92 ALA A N 1
ATOM 712 C CA . ALA A 1 92 ? -7.609 -4.455 12.461 1.00 91.56 92 ALA A CA 1
ATOM 713 C C . ALA A 1 92 ? -8.340 -3.432 13.356 1.00 91.56 92 ALA A C 1
ATOM 715 O O . ALA A 1 92 ? -7.696 -2.518 13.874 1.00 91.56 92 ALA A O 1
ATOM 716 N N . GLY A 1 93 ? -9.663 -3.548 13.528 1.00 93.38 93 GLY A N 1
ATOM 717 C CA . GLY A 1 93 ? -10.480 -2.600 14.295 1.00 93.38 93 GLY A CA 1
ATOM 718 C C . GLY A 1 93 ? -10.725 -1.258 13.591 1.00 93.38 93 GLY A C 1
ATOM 719 O O . GLY A 1 93 ? -10.925 -0.240 14.254 1.00 93.38 93 GLY A O 1
ATOM 720 N N . TYR A 1 94 ? -10.688 -1.226 12.257 1.00 93.94 94 TYR A N 1
ATOM 721 C CA . TYR A 1 94 ? -10.924 -0.030 11.446 1.00 93.94 94 TYR A CA 1
ATOM 722 C C . TYR A 1 94 ? -12.321 -0.029 10.842 1.00 93.94 94 TYR A C 1
ATOM 724 O O . TYR A 1 94 ? -12.832 -1.043 10.381 1.00 93.94 94 TYR A O 1
ATOM 732 N N . THR A 1 95 ? -12.915 1.160 10.757 1.00 94.81 95 THR A N 1
ATOM 733 C CA . THR A 1 95 ? -14.179 1.325 10.038 1.00 94.81 95 THR A CA 1
ATOM 734 C C . THR A 1 95 ? -13.985 1.115 8.536 1.00 94.81 95 THR A C 1
ATOM 736 O O . THR A 1 95 ? -12.919 1.404 7.979 1.00 94.81 95 THR A O 1
ATOM 739 N N . ARG A 1 96 ? -15.066 0.727 7.851 1.00 93.75 96 ARG A N 1
ATOM 740 C CA . ARG A 1 96 ? -15.105 0.618 6.387 1.00 93.75 96 ARG A CA 1
ATOM 741 C C . ARG A 1 96 ? -14.614 1.891 5.688 1.00 93.75 96 ARG A C 1
ATOM 743 O O . ARG A 1 96 ? -13.843 1.825 4.740 1.00 93.75 96 ARG A O 1
ATOM 750 N N . GLN A 1 97 ? -15.018 3.066 6.160 1.00 95.62 97 GLN A N 1
ATOM 751 C CA . GLN A 1 97 ? -14.591 4.329 5.549 1.00 95.62 97 GLN A CA 1
ATOM 752 C C . GLN A 1 97 ? -13.082 4.548 5.701 1.00 95.62 97 GLN A C 1
ATOM 754 O O . GLN A 1 97 ? -12.420 4.970 4.755 1.00 95.62 97 GLN A O 1
ATOM 759 N N . SER A 1 98 ? -12.527 4.226 6.872 1.00 95.00 98 SER A N 1
ATOM 760 C CA . SER A 1 98 ? -11.099 4.379 7.148 1.00 95.00 98 SER A CA 1
ATOM 761 C C . SER A 1 98 ? -10.243 3.447 6.293 1.00 95.00 98 SER A C 1
ATOM 763 O O . SER A 1 98 ? -9.231 3.896 5.759 1.00 95.00 98 SER A O 1
ATOM 765 N N . ILE A 1 99 ? -10.647 2.182 6.126 1.00 95.81 99 ILE A N 1
ATOM 766 C CA . ILE A 1 99 ? -9.871 1.217 5.334 1.00 95.81 99 ILE A CA 1
ATOM 767 C C . ILE A 1 99 ? -9.938 1.522 3.833 1.00 95.81 99 ILE A C 1
ATOM 769 O O . ILE A 1 99 ? -8.919 1.474 3.151 1.00 95.81 99 ILE A O 1
ATOM 773 N N . HIS A 1 100 ? -11.104 1.936 3.325 1.00 95.44 100 HIS A N 1
ATOM 774 C CA . HIS A 1 100 ? -11.259 2.364 1.930 1.00 95.44 100 HIS A CA 1
ATOM 775 C C . HIS A 1 100 ? -10.487 3.651 1.635 1.00 95.44 100 HIS A C 1
ATOM 777 O O . HIS A 1 100 ? -9.881 3.776 0.571 1.00 95.44 100 HIS A O 1
ATOM 783 N N . LYS A 1 101 ? -10.457 4.597 2.583 1.00 95.50 101 LYS A N 1
ATOM 784 C CA . LYS A 1 101 ? -9.602 5.783 2.476 1.00 95.50 101 LYS A CA 1
ATOM 785 C C . LYS A 1 101 ? -8.126 5.388 2.431 1.00 95.50 101 LYS A C 1
ATOM 787 O O . LYS A 1 101 ? -7.424 5.825 1.533 1.00 95.50 101 LYS A O 1
ATOM 792 N N . LEU A 1 102 ? -7.678 4.516 3.334 1.00 95.25 102 LEU A N 1
ATOM 793 C CA . LEU A 1 102 ? -6.291 4.048 3.353 1.00 95.25 102 LEU A CA 1
ATOM 794 C C . LEU A 1 102 ? -5.904 3.325 2.051 1.00 95.25 102 LEU A C 1
ATOM 796 O O . LEU A 1 102 ? -4.791 3.500 1.562 1.00 95.25 102 LEU A O 1
ATOM 800 N N . ALA A 1 103 ? -6.825 2.552 1.467 1.00 94.56 103 ALA A N 1
ATOM 801 C CA . ALA A 1 103 ? -6.618 1.905 0.174 1.00 94.56 103 ALA A CA 1
ATOM 802 C C . ALA A 1 103 ? -6.479 2.919 -0.967 1.00 94.56 103 ALA A C 1
ATOM 804 O O . ALA A 1 103 ? -5.646 2.741 -1.853 1.00 94.56 103 ALA A O 1
ATOM 805 N N . ARG A 1 104 ? -7.264 3.999 -0.938 1.00 94.69 104 ARG A N 1
ATOM 806 C CA . ARG A 1 104 ? -7.121 5.107 -1.886 1.00 94.69 104 ARG A CA 1
ATOM 807 C C . ARG A 1 104 ? -5.782 5.820 -1.710 1.00 94.69 104 ARG A C 1
ATOM 809 O O . ARG A 1 104 ? -5.057 5.945 -2.686 1.00 94.69 104 ARG A O 1
ATOM 816 N N . ASP A 1 105 ? -5.418 6.170 -0.477 1.00 94.12 105 ASP A N 1
ATOM 817 C CA . ASP A 1 105 ? -4.146 6.832 -0.159 1.00 94.12 105 ASP A CA 1
ATOM 818 C C . ASP A 1 105 ? -2.938 5.993 -0.632 1.00 94.12 105 ASP A C 1
ATOM 820 O O . ASP A 1 105 ? -1.940 6.539 -1.099 1.00 94.12 105 ASP A O 1
ATOM 824 N N . PHE A 1 106 ? -3.028 4.659 -0.544 1.00 94.38 106 PHE A N 1
ATOM 825 C CA . PHE A 1 106 ? -2.039 3.740 -1.120 1.00 94.38 106 PHE A CA 1
ATOM 826 C C . PHE A 1 106 ? -1.986 3.814 -2.650 1.00 94.38 106 PHE A C 1
ATOM 828 O O . PHE A 1 106 ? -0.913 3.883 -3.239 1.00 94.38 106 PHE A O 1
ATOM 835 N N . ARG A 1 107 ? -3.138 3.771 -3.322 1.00 91.81 107 ARG A N 1
ATOM 836 C CA . ARG A 1 107 ? -3.178 3.810 -4.789 1.00 91.81 107 ARG A CA 1
ATOM 837 C C . ARG A 1 107 ? -2.655 5.132 -5.329 1.00 91.81 107 ARG A C 1
ATOM 839 O O . ARG A 1 107 ? -1.909 5.117 -6.303 1.00 91.81 107 ARG A O 1
ATOM 846 N N . ASP A 1 108 ? -2.998 6.234 -4.674 1.00 92.81 108 ASP A N 1
ATOM 847 C CA . ASP A 1 108 ? -2.524 7.567 -5.030 1.00 92.81 108 ASP A CA 1
ATOM 848 C C . ASP A 1 108 ? -1.002 7.667 -4.842 1.00 92.81 108 ASP A C 1
ATOM 850 O O . ASP A 1 108 ? -0.307 8.157 -5.730 1.00 92.81 108 ASP A O 1
ATOM 854 N N . SER A 1 109 ? -0.455 7.129 -3.741 1.00 90.69 109 SER A N 1
ATOM 855 C CA . SER A 1 109 ? 0.995 7.145 -3.491 1.00 90.69 109 SER A CA 1
ATOM 856 C C . SER A 1 109 ? 1.795 6.260 -4.451 1.00 90.69 109 SER A C 1
ATOM 858 O O . SER A 1 109 ? 2.954 6.558 -4.729 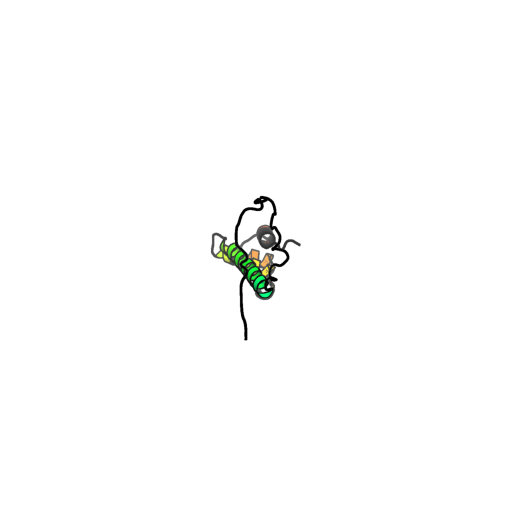1.00 90.69 109 SER A O 1
ATOM 860 N N . MET A 1 110 ? 1.180 5.199 -4.979 1.00 90.25 110 MET A N 1
ATOM 861 C CA . MET A 1 110 ? 1.802 4.265 -5.925 1.00 90.25 110 MET A CA 1
ATOM 862 C C . MET A 1 110 ? 1.514 4.595 -7.396 1.00 90.25 110 MET A C 1
ATOM 864 O O . MET A 1 110 ? 1.939 3.852 -8.279 1.00 90.25 110 MET A O 1
ATOM 868 N N . GLY A 1 111 ? 0.767 5.667 -7.685 1.00 85.94 111 GLY A N 1
ATOM 869 C CA . GLY A 1 111 ? 0.382 6.020 -9.055 1.00 85.94 111 GLY A CA 1
ATOM 870 C C . GLY A 1 111 ? -0.567 5.011 -9.717 1.00 85.94 111 GLY A C 1
ATOM 871 O O . GLY A 1 111 ? -0.613 4.916 -10.938 1.00 85.94 111 GLY A O 1
ATOM 872 N N . LEU A 1 112 ? -1.338 4.257 -8.927 1.00 78.12 112 LEU A N 1
ATOM 873 C CA . LEU A 1 112 ? -2.306 3.245 -9.384 1.00 78.12 112 LEU A CA 1
ATOM 874 C C . LEU A 1 112 ? -3.710 3.832 -9.636 1.00 78.12 112 LEU A C 1
ATOM 876 O O . LEU A 1 112 ? -4.720 3.114 -9.569 1.00 78.12 112 LEU A O 1
ATOM 880 N N . VAL A 1 113 ? -3.792 5.145 -9.856 1.00 68.12 113 VAL A N 1
ATOM 881 C CA . VAL A 1 113 ? -5.040 5.853 -10.157 1.00 68.12 113 VAL A CA 1
ATOM 882 C C . VAL A 1 113 ? -5.477 5.447 -11.567 1.00 68.12 113 VAL A C 1
ATOM 884 O O . VAL A 1 113 ? -4.752 5.677 -12.531 1.00 68.12 113 VAL A O 1
ATOM 887 N N . GLN A 1 114 ? -6.631 4.784 -11.660 1.00 53.00 114 GLN A N 1
ATOM 888 C CA . GLN A 1 114 ? -7.324 4.472 -12.914 1.00 53.00 114 GLN A CA 1
ATOM 889 C C . GLN A 1 114 ? -8.580 5.327 -13.006 1.00 53.00 114 GLN A C 1
ATOM 891 O O . GLN A 1 114 ? -9.241 5.478 -11.950 1.00 53.00 114 GLN A O 1
#

Secondary structure (DSSP, 8-state):
--------------------------SSTTSPPP-HHHHHHHHHHHHHHHHHHHHHTSSSHHHHHHHHHHHHHHH-GGGGTT--HHHHHHHHT--HHHHHHHHHHHHHHTT---

Organism: NCBI:txid1184151

Radius of gyration: 32.36 Å; Cα contacts (8 Å, |Δi|>4): 57; chains: 1; bounding box: 89×50×74 Å

pLDDT: mean 79.79, std 21.53, range [33.25, 96.62]